Protein AF-A0A832TVJ7-F1 (afdb_monomer_lite)

Structure (mmCIF, N/CA/C/O backbone):
data_AF-A0A832TVJ7-F1
#
_entry.id   AF-A0A832TVJ7-F1
#
loop_
_atom_site.group_PDB
_atom_site.id
_atom_site.type_symbol
_atom_site.label_atom_id
_atom_site.label_alt_id
_atom_site.label_comp_id
_atom_site.label_asym_id
_atom_site.label_entity_id
_atom_site.label_seq_id
_atom_site.pdbx_PDB_ins_code
_atom_site.Cartn_x
_atom_site.Cartn_y
_atom_site.Cartn_z
_atom_site.occupancy
_atom_site.B_iso_or_equiv
_atom_site.auth_seq_id
_atom_site.auth_comp_id
_atom_site.auth_asym_id
_atom_site.auth_atom_id
_atom_site.pdbx_PDB_model_num
ATOM 1 N N . GLU A 1 1 ? 25.022 0.719 10.769 1.00 50.44 1 GLU A N 1
ATOM 2 C CA . GLU A 1 1 ? 24.816 -0.680 10.341 1.00 50.44 1 GLU A CA 1
ATOM 3 C C . GLU A 1 1 ? 23.927 -0.686 9.103 1.00 50.44 1 GLU A C 1
ATOM 5 O O . GLU A 1 1 ? 23.227 0.292 8.874 1.00 50.44 1 GLU A O 1
ATOM 10 N N . LEU A 1 2 ? 24.086 -1.699 8.255 1.00 59.66 2 LEU A N 1
ATOM 11 C CA . LEU A 1 2 ? 23.750 -1.726 6.825 1.00 59.66 2 LEU A CA 1
ATOM 12 C C . LEU A 1 2 ? 22.317 -1.280 6.480 1.00 59.66 2 LEU A C 1
ATOM 14 O O . LEU A 1 2 ? 21.343 -1.883 6.923 1.00 59.66 2 LEU A O 1
ATOM 18 N N . ILE A 1 3 ? 22.200 -0.283 5.599 1.00 64.25 3 ILE A N 1
ATOM 19 C CA . ILE A 1 3 ? 20.999 -0.101 4.779 1.00 64.25 3 ILE A CA 1
ATOM 20 C C . ILE A 1 3 ? 21.034 -1.255 3.770 1.00 64.25 3 ILE A C 1
ATOM 22 O O . ILE A 1 3 ? 21.961 -1.340 2.970 1.00 64.25 3 ILE A O 1
ATOM 26 N N . ASP A 1 4 ? 20.085 -2.181 3.868 1.00 69.38 4 ASP A N 1
ATOM 27 C CA . ASP A 1 4 ? 19.915 -3.320 2.959 1.00 69.38 4 ASP A CA 1
ATOM 28 C C . ASP A 1 4 ? 19.606 -2.803 1.542 1.00 69.38 4 ASP A C 1
ATOM 30 O O . ASP A 1 4 ? 18.448 -2.560 1.194 1.00 69.38 4 ASP A O 1
ATOM 34 N N . ILE A 1 5 ? 20.646 -2.547 0.739 1.00 76.50 5 ILE A N 1
ATOM 35 C CA . ILE A 1 5 ? 20.490 -2.146 -0.663 1.00 76.50 5 ILE A CA 1
ATOM 36 C C . ILE A 1 5 ? 20.101 -3.396 -1.452 1.00 76.50 5 ILE A C 1
ATOM 38 O O . ILE A 1 5 ? 20.944 -4.141 -1.950 1.00 76.50 5 ILE A O 1
ATOM 42 N N . LYS A 1 6 ? 18.794 -3.644 -1.539 1.00 79.31 6 LYS A N 1
ATOM 43 C CA . LYS A 1 6 ? 18.224 -4.650 -2.434 1.00 79.31 6 LYS A CA 1
ATOM 44 C C . LYS A 1 6 ? 18.052 -4.055 -3.823 1.00 79.31 6 LYS A C 1
ATOM 4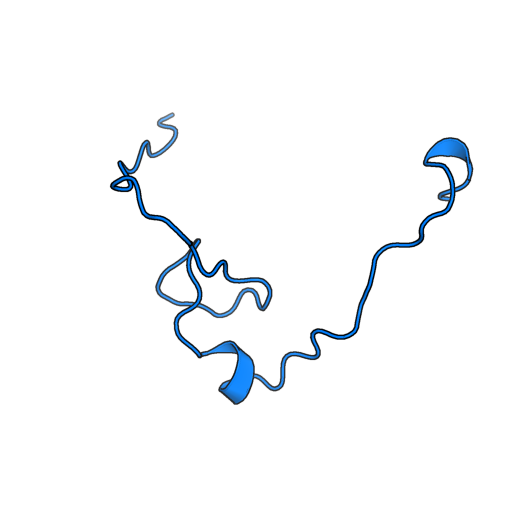6 O O . LYS A 1 6 ? 17.234 -3.162 -4.030 1.00 79.31 6 LYS A O 1
ATOM 51 N N . GLU A 1 7 ? 18.800 -4.592 -4.780 1.00 83.00 7 GLU A N 1
ATOM 52 C CA . GLU A 1 7 ? 18.644 -4.261 -6.194 1.00 83.00 7 GLU A CA 1
ATOM 53 C C . GLU A 1 7 ? 17.269 -4.722 -6.709 1.00 83.00 7 GLU A C 1
ATOM 55 O O . GLU A 1 7 ? 16.848 -5.870 -6.519 1.00 83.00 7 GLU A O 1
ATOM 60 N N . HIS A 1 8 ? 16.551 -3.820 -7.379 1.00 84.75 8 HIS A N 1
ATOM 61 C CA . HIS A 1 8 ? 15.252 -4.091 -7.992 1.00 84.75 8 HIS A CA 1
ATOM 62 C C . HIS A 1 8 ? 15.308 -3.740 -9.489 1.00 84.75 8 HIS A C 1
ATOM 64 O O . HIS A 1 8 ? 15.565 -2.585 -9.837 1.00 84.75 8 HIS A O 1
ATOM 70 N N . PRO A 1 9 ? 15.088 -4.709 -10.402 1.00 89.12 9 PRO A N 1
ATOM 71 C CA . PRO A 1 9 ? 15.301 -4.503 -11.835 1.00 89.12 9 PRO A CA 1
ATOM 72 C C . PRO A 1 9 ? 14.321 -3.473 -12.391 1.00 89.12 9 PRO A C 1
ATOM 74 O O . PRO A 1 9 ? 13.142 -3.527 -12.066 1.00 89.12 9 PRO A O 1
ATOM 77 N N . ARG A 1 10 ? 14.748 -2.564 -13.275 1.00 90.75 10 ARG A N 1
ATOM 78 C CA . ARG A 1 10 ? 13.819 -1.582 -13.866 1.00 90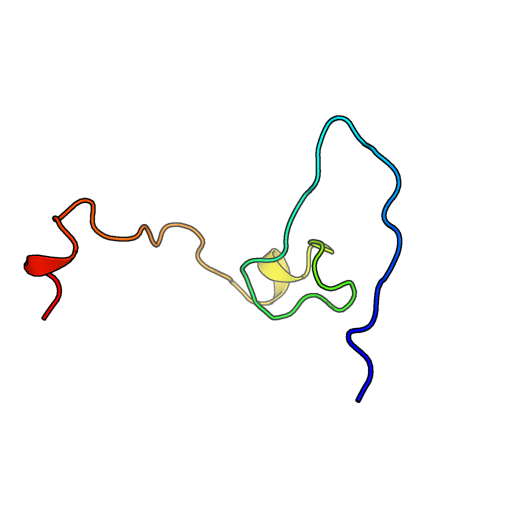.75 10 ARG A CA 1
ATOM 79 C C . ARG A 1 10 ? 12.640 -2.274 -14.558 1.00 90.75 10 ARG A C 1
ATOM 81 O O . ARG A 1 10 ? 12.826 -3.162 -15.384 1.00 90.75 10 ARG A O 1
ATOM 88 N N . ARG A 1 11 ? 11.431 -1.834 -14.212 1.00 91.81 11 ARG A N 1
ATOM 89 C CA . ARG A 1 11 ? 10.151 -2.272 -14.779 1.00 91.81 11 ARG A CA 1
ATOM 90 C C . ARG A 1 11 ? 9.345 -1.038 -15.154 1.00 91.81 11 ARG A C 1
ATOM 92 O O . ARG A 1 11 ? 9.571 0.029 -14.592 1.00 91.81 11 ARG A O 1
ATOM 99 N N . GLU A 1 12 ? 8.396 -1.204 -16.067 1.00 96.00 12 GLU A N 1
ATOM 100 C CA . GLU A 1 12 ? 7.446 -0.146 -16.431 1.00 96.00 12 GLU A CA 1
ATOM 101 C C . GLU A 1 12 ? 6.558 0.255 -15.242 1.00 96.00 12 GLU A C 1
ATOM 103 O O . GLU A 1 12 ? 6.246 1.428 -15.064 1.00 96.00 12 GLU A O 1
ATOM 108 N N . ALA A 1 13 ? 6.214 -0.709 -14.380 1.00 95.50 13 ALA A N 1
ATOM 109 C CA . ALA A 1 13 ? 5.386 -0.479 -13.206 1.00 95.50 13 ALA A CA 1
ATOM 110 C C . ALA A 1 13 ? 5.788 -1.355 -12.012 1.00 95.50 13 ALA A C 1
ATOM 112 O O . ALA A 1 13 ? 6.321 -2.461 -12.152 1.00 95.50 13 ALA A O 1
ATOM 113 N N . TYR A 1 14 ? 5.456 -0.856 -10.823 1.00 94.62 14 TYR A N 1
ATOM 114 C CA . TYR A 1 14 ? 5.572 -1.557 -9.552 1.00 94.62 14 TYR A CA 1
ATOM 115 C C . TYR A 1 14 ? 4.276 -1.445 -8.760 1.00 94.62 14 TYR A C 1
ATOM 117 O O . TYR A 1 14 ? 3.625 -0.404 -8.763 1.00 94.62 14 TYR A O 1
ATOM 125 N N . ILE A 1 15 ? 3.942 -2.508 -8.028 1.00 95.94 15 ILE A N 1
ATOM 126 C CA . ILE A 1 15 ? 2.797 -2.527 -7.118 1.00 95.94 15 ILE A CA 1
ATOM 127 C C . ILE A 1 15 ? 3.335 -2.553 -5.692 1.00 95.94 15 ILE A C 1
ATOM 129 O O . ILE A 1 15 ? 3.932 -3.542 -5.265 1.00 95.94 15 ILE A O 1
ATOM 133 N N . LEU A 1 16 ? 3.140 -1.460 -4.960 1.00 95.88 16 LEU A N 1
ATOM 134 C CA . LEU A 1 16 ? 3.654 -1.301 -3.603 1.00 95.88 16 LEU A CA 1
ATOM 135 C C . LEU A 1 16 ? 2.614 -1.705 -2.559 1.00 95.88 16 LEU A C 1
ATOM 137 O O . LEU A 1 16 ? 1.409 -1.518 -2.731 1.00 95.88 16 LEU A O 1
ATOM 141 N N . CYS A 1 17 ? 3.089 -2.278 -1.458 1.00 97.25 17 CYS A N 1
ATOM 142 C CA . CYS A 1 17 ? 2.251 -2.606 -0.320 1.00 97.25 17 CYS A CA 1
ATOM 143 C C . CYS A 1 17 ? 1.905 -1.336 0.459 1.00 97.25 17 CYS A C 1
ATOM 145 O O . CYS A 1 17 ? 2.796 -0.648 0.951 1.00 97.25 17 CYS A O 1
ATOM 147 N N . ARG A 1 18 ? 0.605 -1.085 0.643 1.00 95.88 18 ARG A N 1
ATOM 148 C CA . ARG A 1 18 ? 0.098 -0.049 1.559 1.00 95.88 18 ARG A CA 1
ATOM 149 C C . ARG A 1 18 ? -0.585 -0.616 2.810 1.00 95.88 18 ARG A C 1
ATOM 151 O O . ARG A 1 18 ? -0.700 0.083 3.802 1.00 95.88 18 ARG A O 1
ATOM 158 N N . CYS A 1 19 ? -0.983 -1.891 2.789 1.00 97.12 19 CYS A N 1
ATOM 159 C CA . CYS A 1 19 ? -1.698 -2.531 3.902 1.00 97.12 19 CYS A CA 1
ATOM 160 C C . CYS A 1 19 ? -0.808 -2.966 5.084 1.00 97.12 19 CYS A C 1
ATOM 162 O O . CYS A 1 19 ? -1.323 -3.403 6.104 1.00 97.12 19 CYS A O 1
ATOM 164 N N . GLY A 1 20 ? 0.523 -2.943 4.940 1.00 96.62 20 GLY A N 1
ATOM 165 C CA . GLY A 1 20 ? 1.477 -3.399 5.966 1.00 96.62 20 GLY A CA 1
ATOM 166 C C . GLY A 1 20 ? 1.645 -4.924 6.094 1.00 96.62 20 GLY A C 1
ATOM 167 O O . GLY A 1 20 ? 2.709 -5.393 6.506 1.00 96.62 20 GLY A O 1
ATOM 168 N N . SER A 1 21 ? 0.664 -5.718 5.658 1.00 97.94 21 SER A N 1
ATOM 169 C CA . SER A 1 21 ? 0.632 -7.176 5.872 1.00 97.94 21 SER A CA 1
ATOM 170 C C . SER A 1 21 ? 1.357 -8.028 4.818 1.00 97.94 21 SER A C 1
ATOM 172 O O . SER A 1 21 ? 1.445 -9.240 4.995 1.00 97.94 21 SER A O 1
ATOM 174 N N . SER A 1 22 ? 1.893 -7.435 3.741 1.00 97.94 22 SER A N 1
ATOM 175 C CA . SER A 1 22 ? 2.634 -8.185 2.707 1.00 97.94 22 SER A CA 1
ATOM 176 C C . SER A 1 22 ? 3.848 -8.916 3.290 1.00 97.94 22 SER A C 1
ATOM 178 O O . SER A 1 22 ? 4.605 -8.351 4.089 1.00 97.94 22 SER A O 1
ATOM 180 N N . LYS A 1 23 ? 4.074 -10.156 2.859 1.00 97.25 23 LYS A N 1
ATOM 181 C CA . LYS A 1 23 ? 5.295 -10.926 3.140 1.00 97.25 23 LYS A CA 1
ATOM 182 C C . LYS A 1 23 ? 6.426 -10.589 2.166 1.00 97.25 23 LYS A C 1
ATOM 184 O O . LYS A 1 23 ? 7.578 -10.867 2.471 1.00 97.25 23 LYS A O 1
ATOM 189 N N . ASN A 1 24 ? 6.113 -9.939 1.045 1.00 94.44 24 ASN A N 1
ATOM 190 C CA . ASN A 1 24 ? 7.062 -9.526 0.008 1.00 94.44 24 ASN A CA 1
ATOM 191 C C . ASN A 1 24 ? 7.290 -8.002 -0.004 1.00 94.44 24 ASN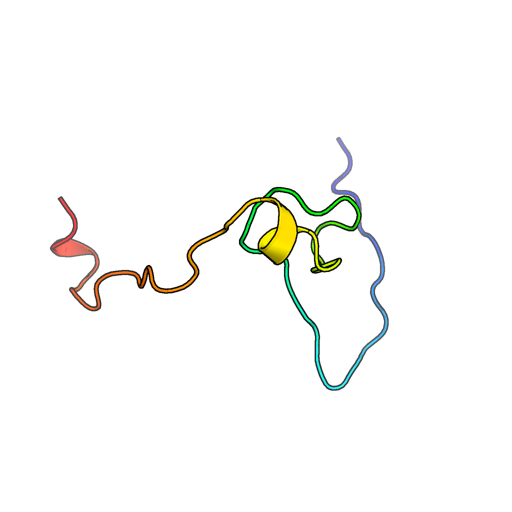 A C 1
ATOM 193 O O . ASN A 1 24 ? 7.277 -7.364 -1.056 1.00 94.44 24 ASN A O 1
ATOM 197 N N . LYS A 1 25 ? 7.436 -7.381 1.172 1.00 93.19 25 LYS A N 1
ATOM 198 C CA . LYS A 1 25 ? 7.683 -5.932 1.271 1.00 93.19 25 LYS A CA 1
ATOM 199 C C . LYS A 1 25 ? 8.971 -5.541 0.516 1.00 93.19 25 LYS A C 1
ATOM 201 O O . LYS A 1 25 ? 9.948 -6.284 0.599 1.00 93.19 25 LYS A O 1
ATOM 206 N N . PRO A 1 26 ? 8.992 -4.390 -0.186 1.00 93.31 26 PRO A N 1
ATOM 207 C CA . PRO A 1 26 ? 7.977 -3.323 -0.208 1.00 93.31 26 PRO A CA 1
ATOM 208 C C . PRO A 1 26 ? 6.791 -3.573 -1.158 1.00 93.31 26 PRO A C 1
ATOM 210 O O . PRO A 1 26 ? 5.874 -2.756 -1.227 1.00 93.31 26 PRO A O 1
ATOM 213 N N . PHE A 1 27 ? 6.774 -4.689 -1.884 1.00 95.94 27 PHE A N 1
ATOM 214 C CA . PHE A 1 27 ? 5.782 -4.978 -2.917 1.00 95.94 27 PHE A CA 1
ATOM 215 C C . PHE A 1 27 ? 4.483 -5.567 -2.362 1.00 95.94 27 PHE A C 1
ATOM 217 O O . PHE A 1 27 ? 4.438 -6.181 -1.292 1.00 95.94 27 PHE A O 1
ATOM 224 N N . CYS A 1 28 ? 3.398 -5.375 -3.108 1.00 97.31 28 CYS A N 1
ATOM 225 C CA . CYS A 1 28 ? 2.113 -6.005 -2.835 1.00 97.31 28 CYS A CA 1
ATOM 226 C C . CYS A 1 28 ? 2.140 -7.486 -3.248 1.00 97.31 28 CYS A C 1
ATOM 228 O O . CYS A 1 28 ? 2.580 -7.816 -4.346 1.00 97.31 28 CYS A O 1
ATOM 230 N N . ASP A 1 29 ? 1.629 -8.365 -2.387 1.00 97.75 29 ASP A N 1
ATOM 231 C CA . ASP A 1 29 ? 1.484 -9.809 -2.629 1.00 97.75 29 ASP A CA 1
ATOM 232 C C . ASP A 1 29 ? 0.012 -10.276 -2.595 1.00 97.75 29 ASP A C 1
ATOM 234 O O . ASP A 1 29 ? -0.276 -11.464 -2.476 1.00 97.75 29 ASP A O 1
ATOM 238 N N . GLY A 1 30 ? -0.935 -9.332 -2.654 1.00 97.31 30 GLY A N 1
ATOM 239 C CA . GLY A 1 30 ? -2.374 -9.610 -2.578 1.00 97.31 30 GLY A CA 1
ATOM 240 C C . GLY A 1 30 ? -2.920 -9.822 -1.160 1.00 97.31 30 GLY A C 1
ATOM 241 O O . GLY A 1 30 ? -4.130 -9.948 -0.991 1.00 97.31 30 GLY A O 1
ATOM 242 N N . THR A 1 31 ? -2.083 -9.796 -0.115 1.00 98.31 31 THR A N 1
ATOM 243 C CA . THR A 1 31 ? -2.550 -9.974 1.276 1.00 98.31 31 THR A CA 1
ATOM 244 C C . THR A 1 31 ? -3.557 -8.902 1.710 1.00 98.31 31 THR A C 1
ATOM 246 O O . THR A 1 31 ? -4.401 -9.179 2.559 1.00 98.31 31 THR A O 1
ATOM 249 N N . HIS A 1 32 ? -3.543 -7.717 1.086 1.00 97.50 32 HIS A N 1
ATOM 250 C CA . HIS A 1 32 ? -4.463 -6.615 1.394 1.00 97.50 32 HIS A CA 1
ATOM 251 C C . HIS A 1 32 ? -5.948 -7.020 1.321 1.00 97.50 32 HIS A C 1
ATOM 253 O O . HIS A 1 32 ? -6.735 -6.573 2.151 1.00 97.50 32 HIS A O 1
ATOM 259 N N . SER A 1 33 ? -6.326 -7.909 0.394 1.00 97.19 33 SER A N 1
ATOM 260 C CA . SER A 1 33 ? -7.709 -8.389 0.264 1.00 97.19 33 SER A CA 1
ATOM 261 C C . SER A 1 33 ? -8.109 -9.328 1.405 1.00 97.19 33 SER A C 1
ATOM 263 O O . SER A 1 33 ? -9.271 -9.372 1.789 1.00 97.19 33 SER A O 1
ATOM 265 N N . LYS A 1 34 ? -7.149 -10.072 1.969 1.00 97.81 34 LYS A N 1
ATOM 266 C CA . LYS A 1 34 ? -7.390 -11.031 3.061 1.00 97.81 34 LYS A CA 1
ATOM 267 C C . LYS A 1 34 ? -7.519 -10.348 4.418 1.00 97.81 34 LYS A C 1
ATOM 269 O O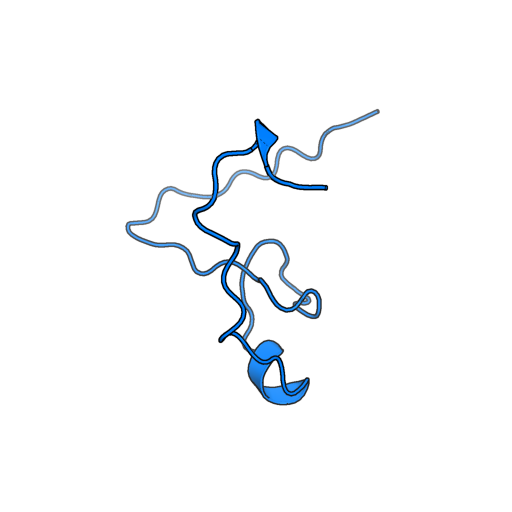 . LYS A 1 34 ? -8.218 -10.856 5.283 1.00 97.81 34 LYS A O 1
ATOM 274 N N . VAL A 1 35 ? -6.832 -9.221 4.601 1.00 97.69 35 VAL A N 1
ATOM 275 C CA . VAL A 1 35 ? -6.856 -8.447 5.855 1.00 97.69 35 VAL A CA 1
ATOM 276 C C . VAL A 1 35 ? -7.920 -7.348 5.861 1.00 97.69 35 VAL A C 1
ATOM 278 O O . VAL A 1 35 ? -7.977 -6.577 6.810 1.00 97.69 35 VAL A O 1
ATOM 281 N N . GLY A 1 36 ? -8.747 -7.256 4.812 1.00 96.69 36 GLY A N 1
ATOM 282 C CA . GLY A 1 36 ? -9.816 -6.259 4.726 1.00 96.69 36 GLY A CA 1
ATOM 283 C C . GLY A 1 36 ? -9.302 -4.818 4.717 1.00 96.69 36 GLY A C 1
ATOM 284 O O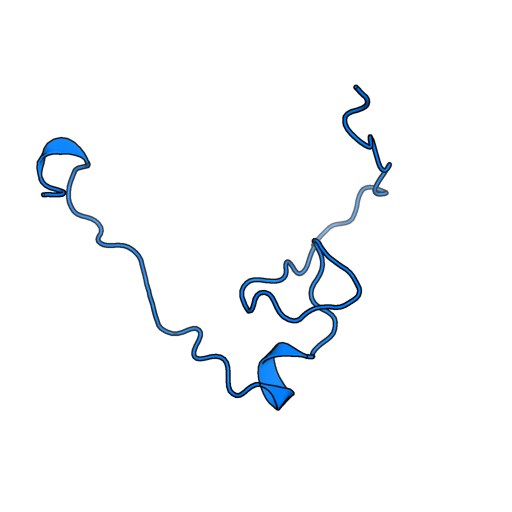 . GLY A 1 36 ? -9.931 -3.942 5.301 1.00 96.69 36 GLY A O 1
ATOM 285 N N . PHE A 1 37 ? -8.140 -4.569 4.103 1.00 96.62 37 PHE A N 1
ATOM 286 C CA . PHE A 1 37 ? -7.558 -3.229 4.057 1.00 96.62 37 PHE A CA 1
ATOM 287 C C . PHE A 1 37 ? -8.426 -2.278 3.221 1.00 96.62 37 PHE A C 1
ATOM 289 O O . PHE A 1 37 ? -8.554 -2.469 2.009 1.00 96.62 37 PHE A O 1
ATOM 296 N N . ASP A 1 38 ? -8.955 -1.229 3.855 1.00 95.56 38 ASP A N 1
ATOM 297 C CA . ASP A 1 38 ? -9.604 -0.118 3.161 1.00 95.56 38 ASP A CA 1
ATOM 298 C C . ASP A 1 38 ? -8.553 0.855 2.609 1.00 95.56 38 ASP A C 1
ATOM 300 O O . ASP A 1 38 ? -7.765 1.465 3.332 1.00 95.56 38 ASP A O 1
ATOM 304 N N . GLY A 1 39 ? -8.530 0.970 1.284 1.00 92.62 39 GLY A N 1
ATOM 305 C CA . GLY A 1 39 ? -7.629 1.844 0.553 1.00 92.62 39 GLY A CA 1
ATOM 306 C C . GLY A 1 39 ? -8.206 3.216 0.200 1.00 92.62 39 GLY A C 1
ATOM 307 O O . GLY A 1 39 ? -7.570 3.922 -0.588 1.00 92.62 39 GLY A O 1
ATOM 308 N N . SER A 1 40 ? -9.388 3.569 0.701 1.00 94.12 40 SER A N 1
ATOM 309 C CA . SER A 1 40 ? -10.064 4.829 0.382 1.00 94.12 40 SER A CA 1
ATOM 310 C C . SER A 1 40 ? -9.467 6.046 1.097 1.00 94.12 40 SER A C 1
ATOM 312 O O . SER A 1 40 ? -9.612 7.162 0.603 1.00 94.12 40 SER A O 1
ATOM 314 N N . GLU A 1 41 ? -8.739 5.841 2.201 1.00 88.69 41 GLU A N 1
ATOM 315 C CA . GLU A 1 41 ? -8.076 6.901 2.967 1.00 88.69 41 GLU A CA 1
ATOM 316 C C . GLU A 1 41 ? -7.110 7.708 2.079 1.00 88.69 41 GLU A C 1
ATOM 318 O O . GLU A 1 41 ? -6.135 7.184 1.522 1.00 88.69 41 GLU A O 1
ATOM 323 N N . THR A 1 42 ? -7.355 9.014 1.979 1.00 88.75 42 THR A N 1
ATOM 324 C CA . THR A 1 42 ? -6.469 9.958 1.292 1.00 88.75 4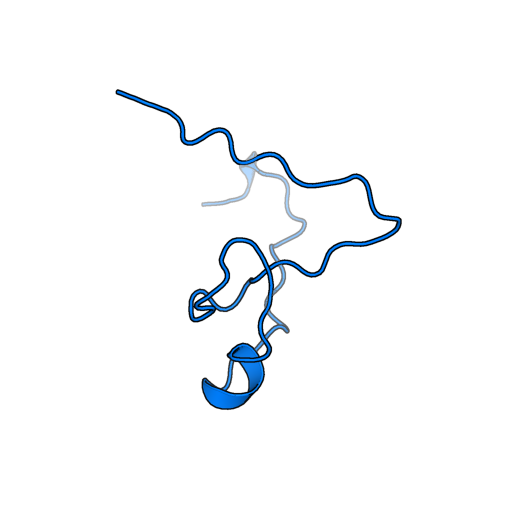2 THR A CA 1
ATOM 325 C C . THR A 1 42 ? -6.008 11.039 2.252 1.00 88.75 42 THR A C 1
ATOM 327 O O . THR A 1 42 ? -6.815 11.606 2.985 1.00 88.75 42 THR A O 1
ATOM 330 N N . ALA A 1 43 ? -4.723 11.389 2.195 1.00 88.00 43 ALA A N 1
ATOM 331 C CA . ALA A 1 43 ? -4.215 12.528 2.944 1.00 88.00 43 ALA A CA 1
ATOM 332 C C . ALA A 1 43 ? -4.932 13.827 2.535 1.00 88.00 43 ALA A C 1
ATOM 334 O O . ALA A 1 43 ? -5.189 14.071 1.353 1.00 88.00 43 ALA A O 1
ATOM 335 N N . SER A 1 44 ? -5.195 14.691 3.519 1.00 90.38 44 SER A N 1
ATOM 336 C CA . SER A 1 44 ? -5.728 16.032 3.276 1.00 90.38 44 SER A CA 1
ATOM 337 C C . SER A 1 44 ? -4.843 16.822 2.306 1.00 90.38 44 SER A C 1
ATOM 339 O O . SER A 1 44 ? -3.613 16.811 2.416 1.00 90.38 44 SER A O 1
ATOM 341 N N . ARG A 1 45 ? -5.489 17.561 1.393 1.00 90.19 45 ARG A N 1
ATOM 342 C CA . ARG A 1 45 ? -4.834 18.498 0.463 1.00 90.19 45 ARG A CA 1
ATOM 343 C C . ARG A 1 45 ? -4.497 19.850 1.102 1.00 90.19 45 ARG A C 1
ATOM 345 O O . ARG A 1 45 ? -3.969 20.715 0.409 1.00 90.19 45 ARG A O 1
ATOM 352 N N . LYS A 1 46 ? -4.822 20.055 2.384 1.00 93.19 46 LYS A N 1
ATOM 353 C CA . LYS A 1 46 ? -4.488 21.295 3.092 1.00 93.19 46 LYS A CA 1
ATOM 354 C C . LYS A 1 46 ? -2.969 21.510 3.141 1.00 93.19 46 LYS A C 1
ATOM 356 O O . LYS A 1 46 ? -2.225 20.523 3.243 1.00 93.19 46 LYS A O 1
ATOM 361 N N . PRO A 1 47 ? -2.507 22.772 3.095 1.00 93.00 47 PRO A N 1
ATOM 362 C CA . PRO A 1 47 ? -1.110 23.110 3.320 1.00 93.00 47 PRO A CA 1
ATOM 363 C C . PRO A 1 47 ? -0.565 22.453 4.587 1.00 93.00 47 PRO A C 1
ATOM 365 O O . PRO A 1 47 ? -1.275 22.299 5.578 1.00 93.00 47 PRO A O 1
ATOM 368 N N . TYR A 1 48 ? 0.718 22.088 4.563 1.00 88.75 48 TYR A N 1
ATOM 369 C CA . TYR A 1 48 ? 1.369 21.459 5.712 1.00 88.75 48 TYR A CA 1
ATOM 370 C C . TYR A 1 48 ? 1.256 22.311 6.986 1.00 88.75 48 TYR A C 1
ATOM 372 O O . TYR A 1 48 ? 1.025 21.765 8.055 1.00 88.75 48 TYR A O 1
ATOM 380 N N . LEU A 1 49 ? 1.334 23.640 6.849 1.00 94.25 49 LEU A N 1
ATOM 381 C CA . LEU A 1 49 ? 1.214 24.594 7.958 1.00 94.25 49 LEU A CA 1
ATOM 382 C C . LEU A 1 49 ? -0.153 24.557 8.668 1.00 94.25 49 LEU A C 1
ATOM 384 O O . LEU A 1 49 ? -0.263 25.047 9.784 1.00 94.25 49 LEU A O 1
ATOM 388 N N . GLU A 1 50 ? -1.184 23.985 8.041 1.00 92.38 50 GLU A N 1
ATOM 389 C CA . GLU A 1 50 ? -2.531 23.844 8.612 1.00 92.38 50 GLU A CA 1
ATOM 390 C C . GLU A 1 50 ? -2.787 22.452 9.215 1.00 92.38 50 GLU A C 1
ATOM 392 O O . GLU A 1 50 ? -3.901 22.163 9.660 1.00 92.38 50 GLU A O 1
ATOM 397 N N . LYS A 1 51 ? -1.793 21.554 9.190 1.00 84.56 51 LYS A N 1
ATOM 398 C CA . LYS A 1 51 ? -1.885 20.243 9.841 1.00 84.56 51 LYS A CA 1
ATOM 399 C C . LYS A 1 51 ? -1.553 20.438 11.326 1.00 84.56 51 LYS A C 1
ATOM 401 O O . LYS A 1 51 ? -0.407 20.732 11.647 1.00 84.56 51 LYS A O 1
ATOM 406 N N . ALA A 1 52 ? -2.580 20.359 12.177 1.00 69.94 52 ALA A N 1
ATOM 407 C CA . ALA A 1 52 ? -2.470 20.445 13.637 1.00 69.94 52 ALA A CA 1
ATOM 408 C C . ALA A 1 52 ? -1.753 19.230 14.241 1.00 69.94 52 ALA A C 1
ATOM 410 O O . ALA A 1 52 ? -1.897 18.125 13.663 1.00 69.94 52 ALA A O 1
#

Radius of gyration: 15.42 Å; chains: 1; bounding box: 35×36×30 Å

Secondary structure (DSSP, 8-state):
-----------S---B--SS--SSTTB--SHHHHTT---------S-GGG--

pLDDT: mean 90.24, std 10.41, range [50.44, 98.31]

Foldseek 3Di:
DDPPPDDDDDDPDFAADPPPPDPPPRGDPPCCVVVVPDPPDDDDPDPPVPPD

Sequence (52 aa):
ELIDIKEHPRREAYILCRCGSSKNKPFCDGTHSKVGFDGSETASRKPYLEKA